Protein AF-A0A936B9S4-F1 (afdb_monomer_lite)

pLDDT: mean 85.87, std 12.84, range [38.78, 95.94]

Foldseek 3Di:
DKKWKFKAAPVRHTQDTDIEAFQSNPHHPVRDDPPDDDDGDDDDDGDPPRDFIWIFIADDDPVVRGGDWDADPVRHTDDRDTDGDDPPD

Sequence (89 aa):
MTIFAHTTAENGTLITQADGQAWANTLPLAQWPIGSPLTDIRTFHVPTSTAHPQVRIGLYNWQTGARLPLQAADGTAVAEQGWLVSSQQ

Secondary structure (DSSP, 8-state):
-EEEEEEE-TT--EEEE--BSBTTTTB-GGGSPTT------------TT-SS-EEEEEEE-TTT-PBPPEE-TTS-EE--PEEE-----

Radius of gyration: 14.15 Å; chains: 1; bounding box: 31×30×35 Å

Structure (mmCIF, N/CA/C/O backbone):
data_AF-A0A936B9S4-F1
#
_entry.id   AF-A0A936B9S4-F1
#
loop_
_atom_site.group_PDB
_atom_site.id
_atom_site.type_symbol
_atom_site.label_atom_id
_atom_site.label_alt_id
_atom_site.label_comp_id
_atom_site.label_asym_id
_atom_site.label_entity_id
_atom_site.label_seq_id
_atom_site.pdbx_PDB_ins_code
_atom_site.Cartn_x
_atom_site.Cartn_y
_atom_site.Cartn_z
_atom_site.occupancy
_atom_site.B_iso_or_equiv
_atom_site.auth_seq_id
_atom_site.auth_comp_id
_atom_site.auth_asym_id
_atom_site.auth_atom_id
_atom_site.pdbx_PDB_model_num
ATOM 1 N N . MET A 1 1 ? 1.143 -3.897 -12.478 1.00 87.25 1 MET A N 1
ATOM 2 C CA . MET A 1 1 ? 1.384 -4.106 -11.037 1.00 87.25 1 MET A CA 1
ATOM 3 C C . MET A 1 1 ? 1.329 -2.764 -10.336 1.00 87.25 1 MET A C 1
ATOM 5 O O . MET A 1 1 ? 1.736 -1.770 -10.932 1.00 87.25 1 MET A O 1
ATOM 9 N N . THR A 1 2 ? 0.798 -2.743 -9.125 1.00 92.50 2 THR A N 1
ATOM 10 C CA . THR A 1 2 ? 0.579 -1.528 -8.337 1.00 92.50 2 THR A CA 1
ATOM 11 C C . THR A 1 2 ? 0.763 -1.881 -6.864 1.00 92.50 2 THR A C 1
ATOM 13 O O . THR A 1 2 ? 0.426 -2.999 -6.470 1.00 92.50 2 THR A O 1
ATOM 16 N N . ILE A 1 3 ? 1.305 -0.961 -6.067 1.00 93.19 3 ILE A N 1
ATOM 17 C CA . ILE A 1 3 ? 1.376 -1.101 -4.610 1.00 93.19 3 ILE A CA 1
ATOM 18 C C . ILE A 1 3 ? -0.021 -0.852 -4.054 1.00 93.19 3 ILE A C 1
ATOM 20 O O . ILE A 1 3 ? -0.652 0.142 -4.417 1.00 93.19 3 ILE A O 1
ATOM 24 N N . PHE A 1 4 ? -0.498 -1.729 -3.175 1.00 93.19 4 PHE A N 1
ATOM 25 C CA . PHE A 1 4 ? -1.560 -1.352 -2.252 1.00 93.19 4 PHE A CA 1
ATOM 26 C C . PHE A 1 4 ? -0.948 -1.056 -0.889 1.00 93.19 4 PHE A C 1
ATOM 28 O O . PHE A 1 4 ? -0.023 -1.745 -0.455 1.00 93.19 4 PHE A O 1
ATOM 35 N N . ALA A 1 5 ? -1.449 -0.019 -0.233 1.00 93.31 5 ALA A N 1
ATOM 36 C CA . ALA A 1 5 ? -1.011 0.370 1.095 1.00 93.31 5 ALA A CA 1
ATOM 37 C C . ALA A 1 5 ? -2.240 0.841 1.863 1.00 93.31 5 ALA A C 1
ATOM 39 O O . ALA A 1 5 ? -2.775 1.919 1.606 1.00 93.31 5 ALA A O 1
ATOM 40 N N . HIS A 1 6 ? -2.744 -0.014 2.743 1.00 94.00 6 HIS A N 1
ATOM 41 C CA . HIS A 1 6 ? -4.032 0.143 3.409 1.00 94.00 6 HIS A CA 1
ATOM 42 C C . HIS A 1 6 ? -3.817 0.280 4.905 1.00 94.00 6 HIS A C 1
ATOM 44 O O . HIS A 1 6 ? -3.004 -0.433 5.487 1.00 94.00 6 HIS A O 1
ATOM 50 N N . THR A 1 7 ? -4.581 1.156 5.544 1.00 94.25 7 THR A N 1
ATOM 51 C CA . THR A 1 7 ? -4.766 1.118 6.992 1.00 94.25 7 THR A CA 1
ATOM 52 C C . THR A 1 7 ? -6.109 0.469 7.288 1.00 94.25 7 THR A C 1
ATOM 54 O O . THR A 1 7 ? -7.129 0.888 6.736 1.00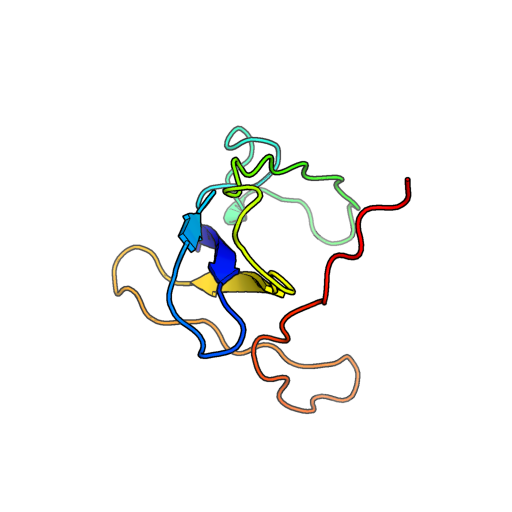 94.25 7 THR A O 1
ATOM 57 N N . THR A 1 8 ? -6.125 -0.542 8.151 1.00 93.25 8 THR A N 1
ATOM 58 C CA . THR A 1 8 ? -7.340 -1.237 8.581 1.00 93.25 8 THR A CA 1
ATOM 59 C C . THR A 1 8 ? -7.540 -1.118 10.085 1.00 93.25 8 THR A C 1
ATOM 61 O O . THR A 1 8 ? -6.578 -0.997 10.844 1.00 93.25 8 THR A O 1
ATOM 64 N N . ALA A 1 9 ? -8.791 -1.196 10.526 1.00 90.88 9 ALA A N 1
ATOM 65 C CA . ALA A 1 9 ? -9.109 -1.489 11.916 1.00 90.88 9 ALA A CA 1
ATOM 66 C C . ALA A 1 9 ? -8.698 -2.932 12.252 1.00 90.88 9 ALA A C 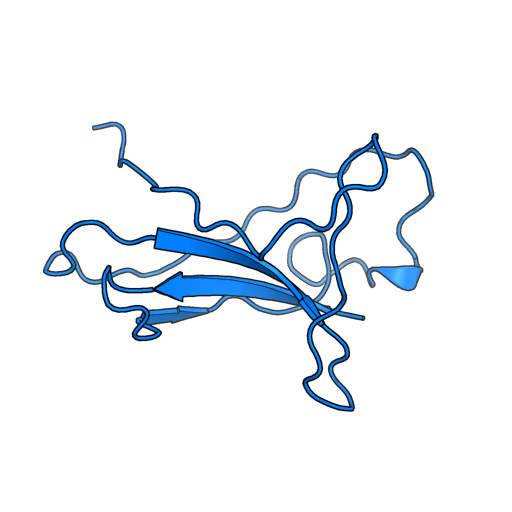1
ATOM 68 O O . ALA A 1 9 ? -8.434 -3.740 11.355 1.00 90.88 9 ALA A O 1
ATOM 69 N N . GLU A 1 10 ? -8.688 -3.276 13.538 1.00 87.62 10 GLU A N 1
ATOM 70 C CA . GLU A 1 10 ? -8.325 -4.618 14.011 1.00 87.62 10 GLU A CA 1
ATOM 71 C C . GLU A 1 10 ? -9.200 -5.726 13.395 1.00 87.62 10 GLU A C 1
ATOM 73 O O . GLU A 1 10 ? -8.707 -6.794 13.044 1.00 87.62 10 GLU A O 1
ATOM 78 N N . ASN A 1 11 ? -10.486 -5.444 13.157 1.00 89.12 11 ASN A N 1
ATOM 79 C CA . ASN A 1 11 ? -11.416 -6.370 12.504 1.00 89.12 11 ASN A CA 1
ATOM 80 C C . ASN A 1 11 ? -11.243 -6.469 10.969 1.00 89.12 11 ASN A C 1
ATOM 82 O O . ASN A 1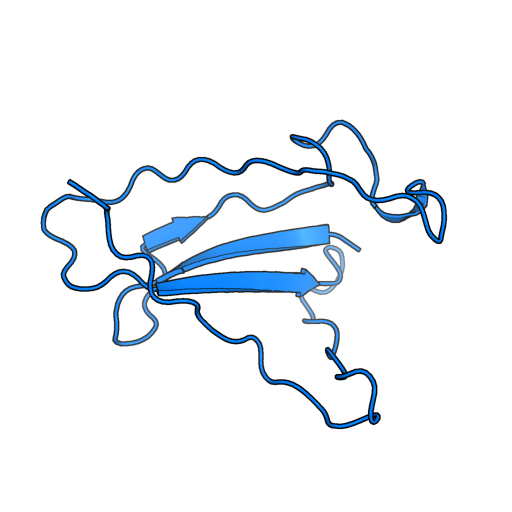 11 ? -12.056 -7.105 10.302 1.00 89.12 11 ASN A O 1
ATOM 86 N N . GLY A 1 12 ? -10.228 -5.814 10.396 1.00 88.50 12 GLY A N 1
ATOM 87 C CA . GLY A 1 12 ? -9.948 -5.806 8.959 1.00 88.50 12 GLY A CA 1
ATOM 88 C C . GLY A 1 12 ? -10.735 -4.775 8.145 1.00 88.50 12 GLY A C 1
ATOM 89 O O . GLY A 1 12 ? -10.539 -4.700 6.933 1.00 88.50 12 GLY A O 1
ATOM 90 N N . THR A 1 13 ? -11.586 -3.956 8.771 1.00 93.00 13 THR A N 1
ATOM 91 C CA . THR A 1 13 ? -12.305 -2.879 8.067 1.00 93.00 13 THR A CA 1
ATOM 92 C C . THR A 1 13 ? -11.311 -1.863 7.514 1.00 93.00 13 THR A C 1
ATOM 94 O O . THR A 1 13 ? -10.480 -1.349 8.261 1.00 93.00 13 THR A O 1
ATOM 97 N N . LEU A 1 14 ? -11.402 -1.547 6.220 1.00 93.69 14 LEU A N 1
ATOM 98 C CA . LEU A 1 14 ? -10.581 -0.511 5.596 1.00 93.69 14 LEU A CA 1
ATOM 99 C C . LEU A 1 14 ? -10.910 0.864 6.195 1.00 93.69 14 LEU A C 1
ATOM 101 O O . LEU A 1 14 ? -12.068 1.272 6.214 1.00 93.69 14 LEU A O 1
ATOM 105 N N . ILE A 1 15 ? -9.881 1.582 6.643 1.00 95.19 15 ILE A N 1
ATOM 106 C CA . ILE A 1 15 ? -9.992 2.953 7.156 1.00 95.19 15 ILE A CA 1
ATOM 107 C C . ILE A 1 15 ? -9.591 3.943 6.068 1.00 95.19 15 ILE A C 1
ATOM 109 O O . ILE A 1 15 ? -10.332 4.867 5.748 1.00 95.19 15 ILE A O 1
ATOM 113 N N . THR A 1 16 ? -8.398 3.758 5.506 1.00 95.94 16 THR A N 1
ATOM 114 C CA . THR A 1 16 ? -7.845 4.618 4.458 1.00 95.94 16 THR A CA 1
ATOM 115 C C . THR A 1 16 ? -6.816 3.852 3.630 1.00 95.94 16 THR A C 1
ATOM 117 O O . THR A 1 16 ? -6.374 2.767 4.015 1.00 95.94 16 THR A O 1
ATOM 120 N N . GLN A 1 17 ? -6.452 4.398 2.474 1.00 95.00 17 GLN A N 1
ATOM 121 C CA . GLN A 1 17 ? -5.543 3.775 1.518 1.00 95.00 17 GLN A CA 1
ATOM 122 C C . GLN A 1 17 ? -4.685 4.816 0.799 1.00 95.00 17 GLN A C 1
ATOM 124 O O . GLN A 1 17 ? -5.087 5.968 0.641 1.00 95.00 17 GLN A O 1
ATOM 129 N N . ALA A 1 18 ? -3.514 4.384 0.342 1.00 94.38 18 ALA A N 1
ATOM 130 C CA . ALA A 1 18 ? -2.561 5.185 -0.420 1.00 94.38 18 ALA A CA 1
ATOM 131 C C . ALA A 1 18 ? -1.954 4.355 -1.564 1.00 94.38 18 ALA A C 1
ATOM 133 O O . ALA A 1 18 ? -0.733 4.309 -1.738 1.00 94.38 18 ALA A O 1
ATOM 134 N N . ASP A 1 19 ? -2.814 3.670 -2.317 1.00 94.75 19 ASP A N 1
ATOM 135 C CA . ASP A 1 19 ? -2.434 2.791 -3.424 1.00 94.75 19 ASP A CA 1
ATOM 136 C C . ASP A 1 19 ? -1.782 3.566 -4.576 1.00 94.75 19 ASP A C 1
ATOM 138 O O . ASP A 1 19 ? -2.085 4.736 -4.818 1.00 94.75 19 ASP A O 1
ATOM 142 N N . GLY A 1 20 ? -0.895 2.901 -5.319 1.00 94.25 20 GLY A N 1
ATOM 143 C CA . GLY A 1 20 ? -0.351 3.447 -6.558 1.00 94.25 20 GLY A CA 1
ATOM 144 C C . G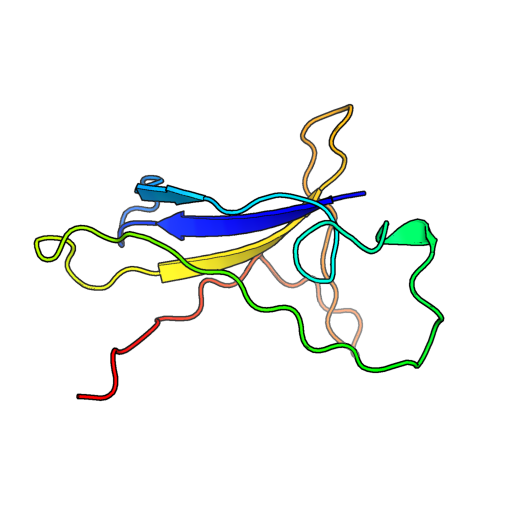LY A 1 20 ? 1.046 2.950 -6.929 1.00 94.25 20 GLY A C 1
ATOM 145 O O . GLY A 1 20 ? 1.475 1.867 -6.532 1.00 94.25 20 GLY A O 1
ATOM 146 N N . GLN A 1 21 ? 1.736 3.721 -7.766 1.00 94.81 21 GLN A N 1
ATOM 147 C CA . GLN A 1 21 ? 3.094 3.418 -8.227 1.00 94.81 21 GLN A CA 1
ATOM 148 C C . GLN A 1 21 ? 4.127 3.814 -7.169 1.00 94.81 21 GLN A C 1
ATOM 150 O O . GLN A 1 21 ? 3.824 4.613 -6.285 1.00 94.81 21 GLN A O 1
ATOM 155 N N . ALA A 1 22 ? 5.331 3.250 -7.238 1.00 93.19 22 ALA A N 1
ATOM 156 C CA . ALA A 1 22 ? 6.383 3.516 -6.263 1.00 93.19 22 ALA A CA 1
ATOM 157 C C . ALA A 1 22 ? 6.836 4.989 -6.290 1.00 93.19 22 ALA A C 1
ATOM 159 O O . ALA A 1 22 ? 6.526 5.744 -7.217 1.00 93.19 22 ALA A O 1
ATOM 160 N N . TRP A 1 23 ? 7.587 5.378 -5.261 1.00 93.12 23 TRP A N 1
ATOM 161 C CA . TRP A 1 23 ? 8.180 6.705 -5.104 1.00 93.12 23 TRP A CA 1
ATOM 162 C C . TRP A 1 23 ? 7.159 7.838 -5.257 1.00 93.12 23 TRP A C 1
ATOM 164 O O . TRP A 1 23 ? 7.218 8.635 -6.196 1.00 93.12 23 TRP A O 1
ATOM 174 N N . ALA A 1 24 ? 6.167 7.864 -4.364 1.00 88.12 24 ALA A N 1
ATOM 175 C CA . ALA A 1 24 ? 5.076 8.841 -4.409 1.00 88.12 24 ALA A CA 1
ATOM 176 C C . ALA A 1 24 ? 4.386 8.918 -5.791 1.00 88.12 24 ALA A C 1
ATOM 178 O O . ALA A 1 24 ? 4.055 9.994 -6.284 1.00 88.12 24 ALA A O 1
ATOM 179 N N . ASN A 1 25 ? 4.165 7.756 -6.416 1.00 91.88 25 ASN A N 1
ATOM 180 C CA . ASN A 1 25 ? 3.552 7.589 -7.737 1.00 91.88 25 ASN A CA 1
ATOM 181 C C . ASN A 1 25 ? 4.367 8.090 -8.941 1.00 91.88 25 ASN A C 1
ATOM 183 O O . ASN A 1 25 ? 3.832 8.124 -10.049 1.00 91.88 25 ASN A O 1
ATOM 187 N N . THR A 1 26 ? 5.643 8.438 -8.766 1.00 93.38 26 THR A N 1
ATOM 188 C CA . THR A 1 26 ? 6.489 8.946 -9.862 1.00 93.38 26 THR A CA 1
ATOM 189 C C . THR A 1 26 ? 7.286 7.861 -10.580 1.00 93.38 26 THR A C 1
ATOM 191 O O . THR A 1 26 ? 7.739 8.081 -11.702 1.00 93.38 26 THR A O 1
ATOM 194 N N . LEU A 1 27 ? 7.421 6.676 -9.978 1.00 93.69 27 LEU A N 1
ATOM 195 C CA . LEU A 1 27 ? 8.146 5.553 -10.558 1.00 93.69 27 LEU A CA 1
ATOM 196 C C . LEU A 1 27 ? 7.196 4.376 -10.798 1.00 93.69 27 LEU A C 1
ATOM 198 O O . LEU A 1 27 ? 6.821 3.686 -9.842 1.00 93.69 27 LEU A O 1
ATOM 202 N N . PRO A 1 28 ? 6.821 4.092 -12.060 1.00 92.62 28 PRO A N 1
ATOM 203 C CA . PRO A 1 28 ? 6.145 2.852 -12.392 1.00 92.62 28 PRO A CA 1
ATOM 204 C C . PRO A 1 28 ? 6.952 1.662 -11.872 1.00 92.62 28 PRO A C 1
ATOM 206 O O . PRO A 1 28 ? 8.133 1.530 -12.182 1.00 92.62 28 PRO A O 1
ATOM 209 N N . LEU A 1 29 ? 6.318 0.769 -11.114 1.00 87.88 29 LEU A N 1
ATOM 210 C CA . LEU A 1 29 ? 6.989 -0.383 -10.497 1.00 87.88 29 LEU A CA 1
ATOM 211 C C . LEU A 1 29 ? 7.766 -1.237 -11.512 1.00 87.88 29 LEU A C 1
ATOM 213 O O . LEU A 1 29 ? 8.840 -1.737 -11.207 1.00 87.88 29 LEU A O 1
ATOM 217 N N . ALA A 1 30 ? 7.247 -1.362 -12.738 1.00 88.19 30 ALA A N 1
ATOM 218 C CA . ALA A 1 30 ? 7.891 -2.105 -13.823 1.00 88.19 30 ALA A CA 1
ATOM 219 C C . ALA A 1 30 ? 9.199 -1.465 -14.334 1.00 88.19 30 ALA A C 1
ATOM 221 O O . ALA A 1 30 ? 9.936 -2.104 -15.077 1.00 88.19 30 ALA A O 1
ATOM 222 N N . GLN A 1 31 ? 9.467 -0.210 -13.970 1.00 92.62 31 GLN A N 1
ATOM 223 C CA . GLN A 1 31 ? 10.682 0.527 -14.321 1.00 92.62 31 GLN A CA 1
ATOM 224 C C . GLN A 1 31 ? 11.686 0.580 -13.166 1.00 92.62 31 GLN A C 1
ATOM 226 O O . GLN A 1 31 ? 12.785 1.094 -13.353 1.00 92.62 31 GLN A O 1
ATOM 231 N N . TRP A 1 32 ? 11.335 0.066 -11.982 1.00 90.75 32 TRP A N 1
ATOM 232 C CA . TRP A 1 32 ? 12.257 -0.000 -10.855 1.00 90.75 32 TRP A CA 1
ATOM 233 C C . TRP A 1 32 ? 13.403 -0.978 -11.185 1.00 90.75 32 TRP A C 1
ATOM 235 O O . TRP A 1 32 ? 13.145 -2.164 -11.410 1.00 90.75 32 TRP A O 1
ATOM 245 N N . PRO A 1 33 ? 14.673 -0.521 -11.212 1.00 92.00 33 PRO A N 1
ATOM 246 C CA . PRO A 1 33 ? 15.806 -1.404 -11.456 1.00 92.00 33 PRO A CA 1
ATOM 247 C C . PRO A 1 33 ? 15.968 -2.486 -10.381 1.00 92.00 33 PRO A C 1
ATOM 249 O O . PRO A 1 33 ? 15.929 -2.216 -9.178 1.00 92.00 33 PRO A O 1
ATOM 252 N N . ILE A 1 34 ? 16.234 -3.713 -10.829 1.00 89.75 34 ILE A N 1
ATOM 253 C CA . ILE A 1 34 ? 16.524 -4.850 -9.950 1.00 89.75 34 ILE A CA 1
ATOM 254 C C . ILE A 1 34 ? 17.744 -4.529 -9.076 1.00 89.75 34 ILE A C 1
ATOM 256 O O . ILE A 1 34 ? 18.750 -4.008 -9.556 1.00 89.75 34 ILE A O 1
ATOM 260 N N . GLY A 1 35 ? 17.651 -4.844 -7.782 1.00 90.19 35 GLY A N 1
ATOM 261 C CA . GLY A 1 35 ? 18.744 -4.665 -6.820 1.00 90.19 35 GLY A CA 1
ATOM 262 C C . GLY A 1 35 ? 18.970 -3.222 -6.362 1.00 90.19 35 GLY A C 1
ATOM 263 O O . GLY A 1 35 ? 19.867 -2.981 -5.561 1.00 90.19 35 GLY A O 1
ATOM 264 N N . SER A 1 36 ? 18.165 -2.265 -6.829 1.00 92.38 36 SER A N 1
ATOM 265 C CA . SER A 1 36 ? 18.244 -0.879 -6.365 1.00 92.38 36 SER A CA 1
ATOM 266 C C . SER A 1 36 ? 17.304 -0.670 -5.177 1.00 92.38 36 SER A C 1
ATOM 268 O O . SER A 1 36 ? 16.097 -0.808 -5.351 1.00 92.38 36 SER A O 1
ATOM 270 N N . PRO A 1 37 ? 17.784 -0.347 -3.967 1.00 90.69 37 PRO A N 1
ATOM 271 C CA . PRO A 1 37 ? 16.894 0.022 -2.872 1.00 90.69 37 PRO A CA 1
ATOM 272 C C . PRO A 1 37 ? 16.202 1.361 -3.172 1.00 90.69 37 PRO A C 1
ATOM 274 O O . PRO A 1 37 ? 16.805 2.273 -3.734 1.00 90.69 37 PRO A O 1
ATOM 277 N N . LEU A 1 38 ? 14.937 1.482 -2.772 1.00 89.69 38 LEU A N 1
ATOM 278 C CA . LEU A 1 38 ? 14.131 2.694 -2.903 1.00 89.69 38 LEU A CA 1
ATOM 279 C C . LEU A 1 38 ? 13.347 2.901 -1.611 1.00 89.69 38 LEU A C 1
ATOM 281 O O . LEU A 1 38 ? 12.671 1.985 -1.14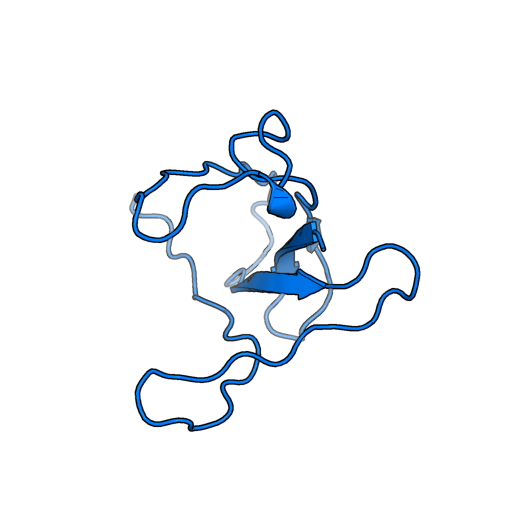0 1.00 89.69 38 LEU A O 1
ATOM 285 N N . THR A 1 39 ? 13.390 4.118 -1.080 1.00 92.00 39 THR A N 1
ATOM 286 C CA . THR A 1 39 ? 12.512 4.526 0.018 1.00 92.00 39 THR A CA 1
ATOM 287 C C . THR A 1 39 ? 11.247 5.143 -0.567 1.00 92.00 39 THR A C 1
ATOM 289 O O . THR A 1 39 ? 11.299 6.208 -1.181 1.00 92.00 39 THR A O 1
ATOM 292 N N . ASP A 1 40 ? 10.108 4.483 -0.366 1.00 91.56 40 ASP A N 1
ATOM 293 C CA . ASP A 1 40 ? 8.787 5.006 -0.720 1.00 91.56 40 ASP A CA 1
ATOM 294 C C . ASP A 1 40 ? 8.026 5.393 0.553 1.00 91.56 40 ASP A C 1
ATOM 296 O O . ASP A 1 40 ? 7.896 4.588 1.475 1.00 91.56 40 ASP A O 1
ATOM 300 N N . ILE A 1 41 ? 7.540 6.633 0.613 1.00 92.56 41 ILE A N 1
ATOM 301 C CA . ILE A 1 41 ? 6.859 7.186 1.789 1.00 92.56 41 ILE A CA 1
ATOM 302 C C . ILE A 1 41 ? 5.374 7.331 1.469 1.00 92.56 41 ILE A C 1
ATOM 304 O O . ILE A 1 41 ? 4.996 7.960 0.481 1.00 92.56 41 ILE A O 1
ATOM 308 N N . ARG A 1 42 ? 4.526 6.772 2.337 1.00 91.31 42 ARG A N 1
ATOM 309 C CA . ARG A 1 42 ? 3.064 6.859 2.251 1.00 91.31 42 ARG A CA 1
ATOM 310 C C . ARG A 1 42 ? 2.518 7.523 3.507 1.00 91.31 42 ARG A C 1
ATOM 312 O O . ARG A 1 42 ? 2.887 7.145 4.616 1.00 91.31 42 ARG A O 1
ATOM 319 N N . THR A 1 43 ? 1.627 8.493 3.328 1.00 91.19 43 THR A N 1
ATOM 320 C CA . THR A 1 43 ? 0.978 9.208 4.433 1.00 91.19 43 THR A CA 1
ATOM 321 C C . THR A 1 43 ? -0.488 8.811 4.514 1.00 91.19 43 THR A C 1
ATOM 323 O O . THR A 1 43 ? -1.200 8.838 3.511 1.00 91.19 43 THR A O 1
ATOM 326 N N . PHE A 1 44 ? -0.943 8.485 5.723 1.00 91.25 44 P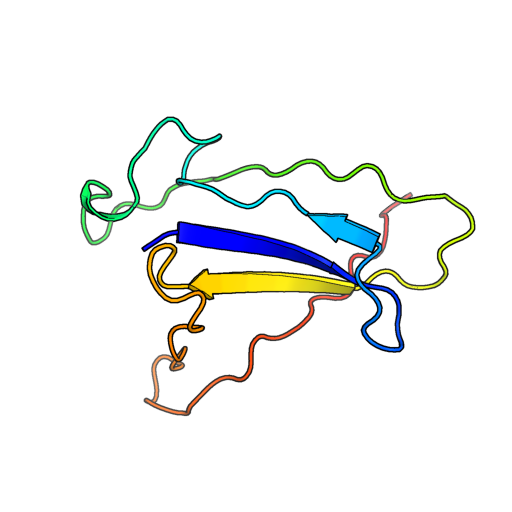HE A N 1
ATOM 327 C CA . PHE A 1 44 ? -2.321 8.107 6.010 1.00 91.25 44 PHE A CA 1
ATOM 328 C C . PHE A 1 44 ? -2.935 9.086 7.001 1.00 91.25 44 PHE A C 1
ATOM 330 O O . PHE A 1 44 ? -2.332 9.404 8.023 1.00 91.25 44 PHE A O 1
ATOM 337 N N . HIS A 1 45 ? -4.161 9.521 6.723 1.00 92.38 45 HIS A N 1
ATOM 338 C CA . HIS A 1 45 ? -4.972 10.247 7.693 1.00 92.38 45 HIS A CA 1
ATOM 339 C C . HIS A 1 45 ? -5.854 9.233 8.420 1.00 92.38 45 HIS A C 1
ATOM 341 O O . HIS A 1 45 ? -6.835 8.746 7.859 1.00 92.38 45 HIS A O 1
ATOM 347 N N . VAL A 1 46 ? -5.468 8.880 9.646 1.00 91.38 46 VAL A N 1
ATOM 348 C CA . VAL A 1 46 ? -6.173 7.897 10.479 1.00 91.38 46 VAL A CA 1
ATOM 349 C C . VAL A 1 46 ? -6.940 8.640 11.577 1.00 91.38 46 VAL A C 1
ATOM 351 O O . VAL A 1 46 ? -6.333 9.449 12.282 1.00 91.38 46 VAL A O 1
ATOM 354 N N . PRO A 1 47 ? -8.253 8.398 11.754 1.00 91.88 47 PRO A N 1
ATOM 355 C CA . PRO A 1 47 ? -9.009 8.994 12.851 1.00 91.88 47 PRO A CA 1
ATOM 356 C C . PRO A 1 47 ? -8.415 8.607 14.206 1.00 91.88 47 PRO A C 1
ATOM 358 O O . PRO A 1 47 ? -8.148 7.429 14.442 1.00 91.88 47 PRO A O 1
ATOM 361 N N . THR A 1 48 ? -8.278 9.569 15.119 1.00 89.81 48 THR A N 1
ATOM 362 C CA . THR A 1 48 ? -7.719 9.347 16.468 1.00 89.81 48 THR A CA 1
ATOM 363 C C . THR A 1 48 ? -8.549 8.389 17.324 1.00 89.81 48 THR A C 1
ATOM 365 O O . THR A 1 48 ? -8.029 7.802 18.265 1.00 89.81 48 THR A O 1
ATOM 368 N N . SER A 1 49 ? -9.826 8.193 16.986 1.00 90.62 49 SER A N 1
ATOM 369 C CA . SER A 1 49 ? -10.705 7.194 17.602 1.00 90.62 49 SER A CA 1
ATOM 370 C C . SER A 1 49 ? -10.395 5.754 17.177 1.00 90.62 49 SER A C 1
ATOM 372 O O . SER A 1 49 ? -10.963 4.819 17.739 1.00 90.62 49 SER A O 1
ATOM 374 N N . THR A 1 50 ? -9.520 5.554 16.189 1.00 89.44 50 THR A N 1
ATOM 375 C CA . THR A 1 50 ? -9.126 4.221 15.734 1.00 89.44 50 THR A CA 1
ATOM 376 C C . THR A 1 50 ? -8.166 3.595 16.737 1.00 89.44 50 THR A C 1
ATOM 378 O O . THR A 1 50 ? -6.985 3.939 16.781 1.00 89.44 50 THR A O 1
ATOM 381 N N . ALA A 1 51 ? -8.655 2.626 17.505 1.00 88.19 51 ALA A N 1
ATOM 382 C CA . ALA A 1 51 ? -7.793 1.784 18.319 1.00 88.19 51 ALA A CA 1
ATOM 383 C C . ALA A 1 51 ? -6.978 0.833 17.423 1.00 88.19 51 ALA A C 1
ATOM 385 O O . ALA A 1 51 ? -7.536 0.172 16.549 1.00 88.19 51 ALA A O 1
ATOM 386 N N . HIS A 1 52 ? -5.665 0.771 17.657 1.00 87.94 52 HIS A N 1
ATOM 387 C CA . HIS A 1 52 ? -4.738 -0.195 17.050 1.00 87.94 52 HIS A CA 1
ATOM 388 C C . HIS A 1 52 ? -4.857 -0.353 15.517 1.00 87.94 52 HIS A C 1
ATOM 390 O O . HIS A 1 52 ? -5.108 -1.458 15.028 1.00 87.94 52 HIS A O 1
ATOM 396 N N . PRO A 1 53 ? -4.665 0.724 14.729 1.00 90.94 53 PRO A N 1
ATOM 397 C CA . PRO A 1 53 ? -4.647 0.610 13.276 1.00 90.94 53 PRO A CA 1
ATOM 398 C C . PRO A 1 53 ? -3.542 -0.346 12.803 1.00 90.94 53 PRO A C 1
ATOM 400 O O . PRO A 1 53 ? -2.399 -0.296 13.264 1.00 90.94 53 PRO A O 1
ATOM 403 N N . GLN A 1 54 ? -3.877 -1.196 11.837 1.00 91.31 54 GLN A N 1
ATOM 404 C CA . GLN A 1 54 ? -2.939 -2.086 11.155 1.00 91.31 54 GLN A CA 1
ATOM 405 C C . GLN A 1 54 ? -2.617 -1.531 9.774 1.00 91.31 54 GLN A C 1
ATOM 407 O O . GLN A 1 54 ? -3.520 -1.097 9.061 1.00 91.31 54 GLN A O 1
ATOM 412 N N . VAL A 1 55 ? -1.354 -1.590 9.358 1.00 91.00 55 VAL A N 1
ATOM 413 C CA . VAL A 1 55 ? -0.949 -1.232 7.995 1.00 91.00 55 VAL A CA 1
ATOM 414 C C . VAL A 1 55 ? -0.671 -2.490 7.190 1.00 91.00 55 VAL A C 1
ATOM 416 O O . VAL A 1 55 ? 0.199 -3.278 7.550 1.00 91.00 55 VAL A O 1
ATOM 419 N N . ARG A 1 56 ? -1.392 -2.663 6.083 1.00 90.38 56 ARG A N 1
ATOM 420 C CA . ARG A 1 56 ? -1.251 -3.780 5.143 1.00 90.38 56 ARG A CA 1
ATOM 421 C C . ARG A 1 56 ? -0.662 -3.273 3.838 1.00 90.38 56 ARG A C 1
ATOM 423 O O . ARG A 1 56 ? -1.164 -2.302 3.274 1.00 90.38 56 ARG A O 1
ATOM 430 N N . ILE A 1 57 ? 0.394 -3.924 3.364 1.00 89.38 57 ILE A N 1
ATOM 431 C CA . ILE A 1 57 ? 1.112 -3.524 2.151 1.00 89.38 57 ILE A CA 1
ATOM 432 C C . ILE A 1 57 ? 1.357 -4.753 1.283 1.00 89.38 57 ILE A C 1
ATOM 434 O O . ILE A 1 57 ? 1.630 -5.842 1.787 1.00 89.38 57 ILE A O 1
ATOM 438 N N . GLY A 1 58 ? 1.304 -4.563 -0.029 1.00 89.81 58 GLY A N 1
ATOM 439 C CA . GLY A 1 58 ? 1.703 -5.576 -0.994 1.00 89.81 58 GLY A CA 1
ATOM 440 C C . GLY A 1 58 ? 1.487 -5.107 -2.424 1.00 89.81 58 GLY A C 1
ATOM 441 O O . GLY A 1 58 ? 1.375 -3.911 -2.697 1.00 89.81 58 GLY A O 1
ATOM 442 N N . LEU A 1 59 ? 1.426 -6.062 -3.350 1.00 89.75 59 LEU A N 1
ATOM 443 C CA . LEU A 1 59 ? 1.244 -5.787 -4.770 1.00 89.75 59 LEU A CA 1
ATOM 444 C C . LEU A 1 59 ? -0.060 -6.385 -5.284 1.00 89.75 59 LEU A C 1
ATOM 446 O O . LEU A 1 59 ? -0.505 -7.445 -4.848 1.00 89.75 59 LEU A O 1
ATOM 450 N N . TYR A 1 60 ? -0.655 -5.720 -6.265 1.00 91.81 60 TYR A N 1
ATOM 451 C CA . TYR A 1 60 ? -1.816 -6.236 -6.974 1.00 91.81 60 TYR A CA 1
ATOM 452 C C . TYR A 1 60 ? -1.760 -5.899 -8.464 1.00 91.81 60 TYR A C 1
ATOM 454 O O . TYR A 1 60 ? -1.006 -5.030 -8.925 1.00 91.81 60 TYR A O 1
ATOM 462 N N . ASN A 1 61 ? -2.556 -6.619 -9.246 1.00 91.44 61 ASN A N 1
ATOM 463 C CA . ASN A 1 61 ? -2.815 -6.281 -10.632 1.00 91.44 61 ASN A CA 1
ATOM 464 C C . ASN A 1 61 ? -3.997 -5.304 -10.699 1.00 91.44 61 ASN A C 1
ATOM 466 O O . ASN A 1 61 ? -5.134 -5.695 -10.468 1.00 91.44 61 ASN A O 1
ATOM 470 N N . TRP A 1 62 ? -3.738 -4.045 -11.060 1.00 89.75 62 TRP A N 1
ATOM 471 C CA . TRP A 1 62 ? -4.777 -3.012 -11.124 1.00 89.75 62 TRP A CA 1
ATOM 472 C C . TRP A 1 62 ? -5.868 -3.262 -12.167 1.00 89.75 62 TRP A C 1
ATOM 474 O O . TRP A 1 62 ? -6.974 -2.767 -11.998 1.00 89.75 62 TRP A O 1
ATOM 484 N N . GLN A 1 63 ? -5.587 -4.037 -13.218 1.00 92.81 63 GLN A N 1
ATOM 485 C CA . GLN A 1 63 ? -6.581 -4.346 -14.249 1.00 92.81 63 GLN A CA 1
ATOM 486 C C . GLN A 1 63 ? -7.604 -5.379 -13.767 1.00 92.81 63 GLN A C 1
ATOM 488 O O . GLN A 1 63 ? -8.734 -5.382 -14.237 1.00 92.81 63 GLN A O 1
ATOM 493 N N . THR A 1 64 ? -7.206 -6.272 -12.854 1.00 94.19 64 THR A N 1
ATOM 494 C CA . THR A 1 64 ? -8.051 -7.387 -12.383 1.00 94.19 64 THR A CA 1
ATOM 495 C C . THR A 1 64 ? -8.445 -7.272 -10.912 1.00 94.19 64 THR A C 1
ATOM 497 O O . THR A 1 64 ? -9.323 -7.996 -10.458 1.00 94.19 64 THR A O 1
ATOM 500 N N . GLY A 1 65 ? -7.777 -6.410 -10.146 1.00 90.88 65 GLY A N 1
ATOM 501 C CA . GLY A 1 65 ? -7.903 -6.316 -8.691 1.00 90.88 65 GLY A CA 1
ATOM 502 C C . GLY A 1 65 ? -7.200 -7.441 -7.920 1.00 90.88 65 GLY A C 1
ATOM 503 O O . GLY A 1 65 ? -7.110 -7.368 -6.697 1.00 90.88 65 GLY A O 1
ATOM 504 N N . ALA A 1 66 ? -6.669 -8.463 -8.599 1.00 92.81 66 ALA A N 1
ATOM 505 C CA . ALA A 1 66 ? -6.091 -9.632 -7.946 1.00 92.81 66 ALA A CA 1
ATOM 506 C C . ALA A 1 66 ? -4.792 -9.295 -7.196 1.00 92.81 66 ALA A C 1
ATOM 508 O O . ALA A 1 66 ? -3.881 -8.670 -7.752 1.00 92.81 66 ALA A O 1
ATOM 509 N N . ARG A 1 67 ? -4.698 -9.746 -5.939 1.00 89.38 67 ARG A N 1
ATOM 510 C CA . ARG A 1 67 ? -3.483 -9.669 -5.117 1.00 89.38 67 ARG A CA 1
ATOM 511 C C . ARG A 1 67 ? -2.406 -10.588 -5.684 1.00 89.38 67 ARG A C 1
ATOM 513 O O . ARG A 1 67 ? -2.699 -11.704 -6.110 1.00 89.38 67 ARG A O 1
ATOM 520 N N . LEU A 1 68 ? -1.166 -10.109 -5.708 1.00 88.00 68 LEU A N 1
ATOM 521 C CA . LEU A 1 68 ? -0.025 -10.928 -6.101 1.00 88.00 68 LEU A CA 1
ATOM 522 C C . LEU A 1 68 ? 0.505 -11.679 -4.873 1.00 88.00 68 LEU A C 1
ATOM 524 O O . LEU A 1 68 ? 0.636 -11.068 -3.810 1.00 88.00 68 LEU A O 1
ATOM 528 N N . PRO A 1 69 ? 0.815 -12.980 -4.998 1.00 84.88 69 PRO A N 1
ATOM 529 C CA . PRO A 1 69 ? 1.363 -13.751 -3.893 1.00 84.88 69 PRO A CA 1
ATOM 530 C C . PRO A 1 69 ? 2.749 -13.224 -3.507 1.00 84.88 69 PRO A C 1
ATOM 532 O O . PRO A 1 69 ? 3.577 -12.933 -4.371 1.00 84.88 69 PRO A O 1
ATOM 535 N N . LEU A 1 70 ? 3.000 -13.132 -2.204 1.00 81.38 70 LEU A N 1
ATOM 536 C CA . LEU A 1 70 ? 4.314 -12.831 -1.644 1.00 81.38 70 LEU A CA 1
ATOM 537 C C . LEU A 1 70 ? 4.959 -14.134 -1.175 1.00 81.38 70 LEU A C 1
ATOM 539 O O . LEU A 1 70 ? 4.290 -15.002 -0.615 1.00 81.38 70 LEU A O 1
ATOM 543 N N . GLN A 1 71 ? 6.261 -14.265 -1.404 1.00 84.19 71 GLN A N 1
ATOM 544 C CA . GLN A 1 71 ? 7.061 -15.380 -0.906 1.00 84.19 71 GLN A CA 1
ATOM 545 C C . GLN A 1 71 ? 8.240 -14.824 -0.114 1.00 84.19 71 GLN A C 1
ATOM 547 O O . GLN A 1 71 ? 8.850 -13.830 -0.515 1.00 84.19 71 GLN A O 1
ATOM 552 N N . ALA A 1 72 ? 8.542 -15.453 1.018 1.00 80.75 72 ALA A N 1
ATOM 553 C CA . ALA A 1 72 ? 9.765 -15.196 1.757 1.00 80.75 72 ALA A CA 1
ATOM 554 C C . ALA A 1 72 ? 10.976 -15.735 0.978 1.00 80.75 72 ALA A C 1
ATOM 556 O O . ALA A 1 72 ? 10.834 -16.468 -0.002 1.00 80.75 72 ALA A O 1
ATOM 557 N N . ALA A 1 73 ? 12.183 -15.388 1.427 1.00 79.56 73 ALA A N 1
ATOM 558 C CA . ALA A 1 73 ? 13.421 -15.827 0.781 1.00 79.56 73 ALA A CA 1
ATOM 559 C C . ALA A 1 73 ? 13.576 -17.361 0.726 1.00 79.56 73 ALA A C 1
ATOM 561 O O . ALA A 1 73 ? 14.270 -17.873 -0.147 1.00 79.56 73 ALA A O 1
ATOM 562 N N . ASP A 1 74 ? 12.918 -18.090 1.631 1.00 87.50 74 ASP A N 1
ATOM 563 C CA . ASP A 1 74 ? 12.888 -19.555 1.673 1.00 87.50 74 ASP A CA 1
ATOM 564 C C . ASP A 1 74 ? 11.774 -20.183 0.807 1.00 87.50 74 ASP A C 1
ATOM 566 O O . ASP A 1 74 ? 11.614 -21.402 0.792 1.00 87.50 74 ASP A O 1
ATOM 570 N N . GLY A 1 75 ? 11.006 -19.368 0.074 1.00 83.62 75 GLY A N 1
ATOM 571 C CA . GLY A 1 75 ? 9.903 -19.807 -0.782 1.00 83.62 75 GLY A CA 1
ATOM 572 C C . GLY A 1 75 ? 8.566 -19.991 -0.058 1.00 83.62 75 GLY A C 1
ATOM 573 O O . GLY A 1 75 ? 7.562 -20.299 -0.703 1.00 83.62 75 GLY A O 1
ATOM 574 N N . THR A 1 76 ? 8.507 -19.772 1.258 1.00 86.62 76 THR A N 1
ATOM 575 C CA . THR A 1 76 ? 7.255 -19.851 2.017 1.00 86.62 76 THR A CA 1
ATOM 576 C C . THR A 1 76 ? 6.299 -18.757 1.563 1.00 86.62 76 THR A C 1
ATOM 578 O O . THR A 1 76 ? 6.669 -17.583 1.508 1.00 86.62 76 THR A O 1
ATOM 581 N N . ALA A 1 77 ? 5.050 -19.119 1.263 1.00 81.12 77 ALA A N 1
ATOM 582 C CA . ALA A 1 77 ? 4.014 -18.139 0.967 1.00 81.12 77 ALA A CA 1
ATOM 583 C C . ALA A 1 77 ? 3.745 -17.271 2.204 1.00 81.12 77 ALA A C 1
ATOM 585 O O . ALA A 1 77 ? 3.453 -17.776 3.288 1.00 81.12 77 ALA A O 1
ATOM 586 N N . VAL A 1 78 ? 3.818 -15.956 2.029 1.00 76.75 78 VAL A N 1
ATOM 587 C CA . VAL A 1 78 ? 3.572 -14.977 3.085 1.00 76.75 78 VAL A CA 1
ATOM 588 C C . VAL A 1 78 ? 2.215 -14.347 2.807 1.00 76.75 78 VAL A C 1
ATOM 590 O O . VAL A 1 78 ? 2.001 -13.750 1.751 1.00 76.75 78 VAL A O 1
ATOM 593 N N . ALA A 1 79 ? 1.278 -14.496 3.745 1.00 67.88 79 ALA A N 1
ATOM 594 C CA . ALA A 1 79 ? 0.054 -13.701 3.717 1.00 67.88 79 ALA A CA 1
ATOM 595 C C . ALA A 1 79 ? 0.429 -12.216 3.819 1.00 67.88 79 ALA A C 1
ATOM 597 O O . ALA A 1 79 ? 1.415 -11.887 4.468 1.00 67.88 79 ALA A O 1
ATOM 598 N N . GLU A 1 80 ? -0.342 -11.322 3.205 1.00 67.19 80 GLU A N 1
ATOM 599 C CA . GLU A 1 80 ? -0.165 -9.873 3.357 1.00 67.19 80 GLU A CA 1
ATOM 600 C C . GLU A 1 80 ? -0.212 -9.506 4.854 1.00 67.19 80 GLU A C 1
ATOM 602 O O . GLU A 1 80 ? -1.277 -9.435 5.467 1.00 67.19 80 GLU A O 1
ATOM 607 N N . GLN A 1 81 ? 0.968 -9.374 5.473 1.00 57.78 81 GLN A N 1
ATOM 608 C CA . GLN A 1 81 ? 1.084 -9.155 6.908 1.00 57.78 81 GLN A CA 1
ATOM 609 C C . GLN A 1 81 ? 0.755 -7.696 7.207 1.00 57.78 81 GLN A C 1
ATOM 611 O O . GLN A 1 81 ? 1.306 -6.774 6.601 1.00 57.78 81 GLN A O 1
ATOM 616 N N . GLY A 1 82 ? -0.170 -7.498 8.144 1.00 53.62 82 GLY A N 1
ATOM 617 C CA . GLY A 1 82 ? -0.412 -6.199 8.745 1.00 53.62 82 GLY A CA 1
ATOM 618 C C . GLY A 1 82 ? 0.688 -5.905 9.757 1.00 53.62 82 GLY A C 1
ATOM 619 O O . GLY A 1 82 ? 0.793 -6.614 10.754 1.00 53.62 82 GLY A O 1
ATOM 620 N N . TRP A 1 83 ? 1.497 -4.873 9.535 1.00 55.88 83 TRP A N 1
ATOM 621 C CA . TRP A 1 83 ? 2.359 -4.351 10.591 1.00 55.88 83 TRP A CA 1
ATOM 622 C C . TRP A 1 83 ? 1.503 -3.487 11.521 1.00 55.88 83 TRP A C 1
ATOM 624 O O . TRP A 1 83 ? 0.769 -2.607 11.062 1.00 55.88 83 TRP A O 1
ATOM 634 N N . LEU A 1 84 ? 1.576 -3.736 12.830 1.00 52.59 84 LEU A N 1
ATOM 635 C CA . LEU A 1 84 ? 1.020 -2.817 13.821 1.00 52.59 84 LEU A CA 1
ATOM 636 C C . LEU A 1 84 ? 1.894 -1.564 13.833 1.00 52.59 84 LEU A C 1
ATOM 638 O O . LEU A 1 84 ? 3.072 -1.632 14.179 1.00 52.59 84 LEU A O 1
ATOM 642 N N . VAL A 1 85 ? 1.322 -0.424 13.451 1.00 53.16 85 VAL A N 1
ATOM 643 C CA . VAL A 1 85 ? 2.010 0.860 13.586 1.00 53.16 85 VAL A CA 1
ATOM 644 C C . VAL A 1 85 ? 1.690 1.395 14.973 1.00 53.16 85 VAL A C 1
ATOM 646 O O . VAL A 1 85 ? 0.598 1.904 15.215 1.00 53.16 85 VAL A O 1
ATOM 649 N N . SER A 1 86 ? 2.631 1.263 15.906 1.00 50.88 86 SER A N 1
ATOM 650 C CA . SER A 1 86 ? 2.596 2.059 17.128 1.00 50.88 86 SER A CA 1
ATOM 651 C C . SER A 1 86 ? 3.108 3.460 16.797 1.00 50.88 86 SER A C 1
ATOM 653 O O . SER A 1 86 ? 4.200 3.626 16.254 1.00 50.88 86 SER A O 1
ATOM 655 N N . SER A 1 87 ? 2.317 4.491 17.098 1.00 49.28 87 SER A N 1
ATOM 656 C CA . SER A 1 87 ? 2.844 5.854 17.110 1.00 49.28 87 SER A CA 1
ATOM 657 C C . SER A 1 87 ? 3.885 5.932 18.227 1.00 49.28 87 SER A C 1
ATOM 659 O O . SER A 1 87 ? 3.527 5.819 19.401 1.00 49.28 87 SER A O 1
ATOM 661 N N . GLN A 1 88 ? 5.162 6.086 17.879 1.00 45.41 88 GLN A N 1
ATOM 662 C CA . GLN A 1 88 ? 6.154 6.577 18.835 1.00 45.41 88 GLN A CA 1
ATOM 663 C C . GLN A 1 88 ? 5.718 8.006 19.189 1.00 45.41 88 GLN A C 1
ATOM 665 O O . GLN A 1 88 ? 5.666 8.859 18.302 1.00 45.41 88 GLN A O 1
ATOM 670 N N . GLN A 1 89 ? 5.273 8.203 20.433 1.00 38.78 89 GLN A N 1
ATOM 671 C CA . GLN A 1 89 ? 5.073 9.536 21.007 1.00 38.78 89 GLN A CA 1
ATOM 672 C C . GLN A 1 89 ? 6.427 10.191 21.262 1.00 38.78 89 GLN A C 1
ATOM 674 O O . GLN A 1 89 ? 7.361 9.449 21.644 1.00 38.78 89 GLN A O 1
#